Protein AF-A0A6B2E2D7-F1 (afdb_monomer_lite)

Structure (mmCIF, N/CA/C/O backbone):
data_AF-A0A6B2E2D7-F1
#
_entry.id   AF-A0A6B2E2D7-F1
#
loop_
_atom_site.group_PDB
_atom_site.id
_atom_site.type_symbol
_atom_site.label_atom_id
_atom_site.label_alt_id
_atom_site.label_comp_id
_atom_site.label_asym_id
_atom_site.label_entity_id
_atom_site.label_seq_id
_atom_site.pdbx_PDB_ins_code
_atom_site.Cartn_x
_atom_site.Cartn_y
_atom_site.Cartn_z
_atom_site.occupancy
_atom_site.B_iso_or_equiv
_atom_site.auth_seq_id
_atom_site.auth_comp_id
_atom_site.auth_asym_id
_atom_site.auth_atom_id
_atom_site.pdbx_PDB_model_num
ATOM 1 N N . GLU A 1 1 ? 11.805 2.595 -38.976 1.00 85.06 1 GLU A N 1
ATOM 2 C CA . GLU A 1 1 ? 10.552 2.888 -38.253 1.00 85.06 1 GLU A CA 1
ATOM 3 C C . GLU A 1 1 ? 10.681 2.339 -36.838 1.00 85.06 1 GLU A C 1
ATOM 5 O O . GLU A 1 1 ? 11.285 1.284 -36.684 1.00 85.06 1 GLU A O 1
ATOM 10 N N . PHE A 1 2 ? 10.221 3.060 -35.814 1.00 92.44 2 PHE A N 1
ATOM 11 C CA . PHE A 1 2 ? 10.324 2.616 -34.420 1.00 92.44 2 PHE A CA 1
ATOM 12 C C . PHE A 1 2 ? 8.941 2.284 -33.873 1.00 92.44 2 PHE A C 1
ATOM 14 O O . PHE A 1 2 ? 7.978 2.990 -34.152 1.00 92.44 2 PHE A O 1
ATOM 21 N N . THR A 1 3 ? 8.859 1.231 -33.063 1.00 94.81 3 THR A N 1
ATOM 22 C CA . THR A 1 3 ? 7.640 0.839 -32.347 1.00 94.81 3 THR A CA 1
ATOM 23 C C . THR A 1 3 ? 7.947 0.729 -30.860 1.00 94.81 3 THR A C 1
ATOM 25 O O . THR A 1 3 ? 8.985 0.199 -30.466 1.00 94.81 3 THR A O 1
ATOM 28 N N . VAL A 1 4 ? 7.045 1.241 -30.024 1.00 96.62 4 VAL A N 1
ATOM 29 C CA . VAL A 1 4 ? 7.161 1.163 -28.565 1.00 96.62 4 VAL A CA 1
ATOM 30 C C . VAL A 1 4 ? 6.606 -0.169 -28.073 1.00 96.62 4 VAL A C 1
ATOM 32 O O . VAL A 1 4 ? 5.462 -0.510 -28.362 1.00 96.62 4 VAL A O 1
ATOM 35 N N . VAL A 1 5 ? 7.381 -0.873 -27.248 1.00 96.12 5 VAL A N 1
ATOM 36 C CA . VAL A 1 5 ? 6.947 -2.089 -26.547 1.00 96.12 5 VAL A CA 1
ATOM 37 C C . VAL A 1 5 ? 6.951 -1.815 -25.044 1.00 96.12 5 VAL A C 1
ATOM 39 O O . VAL A 1 5 ? 7.943 -1.341 -24.495 1.00 96.12 5 VAL A O 1
ATOM 42 N N . ARG A 1 6 ? 5.825 -2.065 -24.368 1.00 96.38 6 ARG A N 1
ATOM 43 C CA . ARG A 1 6 ? 5.688 -1.859 -22.916 1.00 96.38 6 ARG A CA 1
ATOM 44 C C . ARG A 1 6 ? 6.164 -3.090 -22.150 1.00 96.38 6 ARG A C 1
ATOM 46 O O . ARG A 1 6 ? 6.088 -4.205 -22.655 1.00 96.38 6 ARG A O 1
ATOM 53 N N . ASN A 1 7 ? 6.575 -2.887 -20.900 1.00 96.25 7 ASN A N 1
ATOM 54 C CA . ASN A 1 7 ? 6.859 -3.997 -19.994 1.00 96.25 7 ASN A CA 1
ATOM 55 C C . ASN A 1 7 ? 5.583 -4.812 -19.742 1.00 96.25 7 ASN A C 1
ATOM 57 O O . ASN A 1 7 ? 4.541 -4.243 -19.410 1.00 96.25 7 ASN A O 1
ATOM 61 N N . GLY A 1 8 ? 5.688 -6.132 -19.886 1.00 95.94 8 GLY A N 1
ATOM 62 C CA . GLY A 1 8 ? 4.639 -7.072 -19.503 1.00 95.94 8 GLY A CA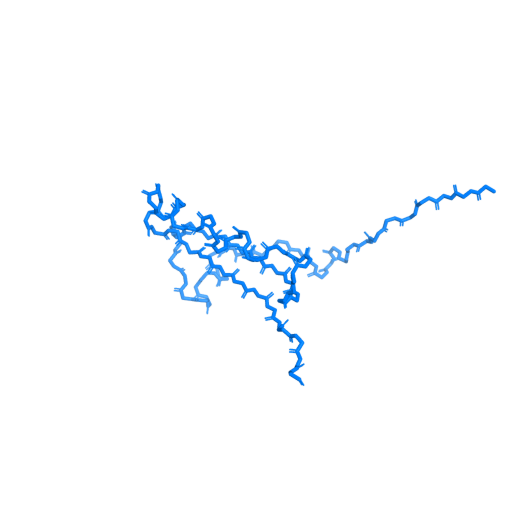 1
ATOM 63 C C . GLY A 1 8 ? 4.661 -7.397 -18.007 1.00 95.94 8 GLY A C 1
ATOM 64 O O . GLY A 1 8 ? 5.605 -7.066 -17.289 1.00 95.94 8 GLY A O 1
ATOM 65 N N . VAL A 1 9 ? 3.615 -8.084 -17.554 1.00 96.00 9 VAL A N 1
ATOM 66 C CA . VAL A 1 9 ? 3.542 -8.735 -16.243 1.00 96.00 9 VAL A CA 1
ATOM 67 C C . VAL A 1 9 ? 3.168 -10.197 -16.463 1.00 96.00 9 VAL A C 1
ATOM 69 O O . VAL A 1 9 ? 2.322 -10.500 -17.300 1.00 96.00 9 VAL A O 1
ATOM 72 N N . ASP A 1 10 ? 3.819 -11.097 -15.735 1.00 96.75 10 ASP A N 1
ATOM 73 C CA . ASP A 1 10 ? 3.488 -12.521 -15.735 1.00 96.75 10 ASP A CA 1
ATOM 74 C C . ASP A 1 10 ? 2.165 -12.739 -14.982 1.00 96.75 10 ASP A C 1
ATOM 76 O O . ASP A 1 10 ? 2.099 -12.576 -13.761 1.00 96.75 10 ASP A O 1
ATOM 80 N N . VAL A 1 11 ? 1.100 -13.060 -15.717 1.00 95.69 11 VAL A N 1
ATOM 81 C CA . VAL A 1 11 ? -0.260 -13.205 -15.171 1.00 95.69 11 VAL A CA 1
ATOM 82 C C . VAL A 1 11 ? -0.486 -14.535 -14.455 1.00 95.69 11 VAL A C 1
ATOM 84 O O . VAL A 1 11 ? -1.368 -14.614 -13.599 1.00 95.69 11 VAL A O 1
ATOM 87 N N . ASP A 1 12 ? 0.333 -15.548 -14.739 1.00 95.25 12 ASP A N 1
ATOM 88 C CA . ASP A 1 12 ? 0.274 -16.836 -14.046 1.00 95.25 12 ASP A CA 1
ATOM 89 C C . ASP A 1 12 ? 0.882 -16.703 -12.648 1.00 95.25 12 ASP A C 1
ATOM 91 O O . ASP A 1 12 ? 0.362 -17.235 -11.659 1.00 95.25 12 ASP A O 1
ATOM 95 N N . ARG A 1 13 ? 1.949 -15.903 -12.544 1.00 95.12 13 ARG A N 1
ATOM 96 C CA . ARG A 1 13 ? 2.579 -15.547 -11.273 1.00 95.12 13 ARG A CA 1
ATOM 97 C C . ARG A 1 13 ? 1.779 -14.511 -10.480 1.00 95.12 13 ARG A C 1
ATOM 99 O O . ARG A 1 13 ? 1.574 -14.692 -9.278 1.00 95.12 13 ARG A O 1
ATOM 106 N N . PHE A 1 14 ? 1.362 -13.408 -11.104 1.00 95.00 14 PHE A N 1
ATOM 107 C CA . PHE A 1 14 ? 0.683 -12.290 -10.436 1.00 95.00 14 PHE A CA 1
ATOM 108 C C . PHE A 1 14 ? -0.829 -12.346 -10.644 1.00 95.00 14 PHE A C 1
ATOM 110 O O . PHE A 1 14 ? -1.418 -11.544 -11.367 1.00 95.00 14 PHE A O 1
ATOM 117 N N . ARG A 1 15 ? -1.462 -13.279 -9.937 1.00 94.25 15 ARG A N 1
ATOM 118 C CA . ARG A 1 15 ? -2.917 -13.450 -9.910 1.00 94.25 15 ARG A CA 1
ATOM 119 C C . ARG A 1 15 ? -3.530 -12.948 -8.609 1.00 94.25 15 ARG A C 1
ATOM 121 O O . ARG A 1 15 ? -2.871 -12.871 -7.571 1.00 94.25 15 ARG A O 1
ATOM 128 N N . THR A 1 16 ? -4.815 -12.621 -8.651 1.00 93.88 16 THR A N 1
ATOM 129 C CA . THR A 1 16 ? -5.562 -12.237 -7.452 1.00 93.88 16 THR A CA 1
ATOM 130 C C . THR A 1 16 ? -5.654 -13.417 -6.480 1.00 93.88 16 THR A C 1
ATOM 132 O O . THR A 1 16 ? -5.947 -14.551 -6.857 1.00 93.88 16 THR A O 1
ATOM 135 N N . GLY A 1 17 ? -5.362 -13.147 -5.207 1.00 93.44 17 GLY A N 1
ATOM 136 C CA . GLY A 1 17 ? -5.468 -14.113 -4.116 1.00 93.44 17 GLY A CA 1
ATOM 137 C C . GLY A 1 17 ? -6.588 -13.763 -3.137 1.00 93.44 17 GLY A C 1
ATOM 138 O O . GLY A 1 17 ? -7.260 -12.737 -3.261 1.00 93.44 17 GLY A O 1
ATOM 139 N N . SER A 1 18 ? -6.757 -14.600 -2.113 1.00 96.62 18 SER A N 1
ATOM 140 C CA . SER A 1 18 ? -7.680 -14.320 -1.010 1.00 96.62 18 SER A CA 1
ATOM 141 C C . SER A 1 18 ? -7.200 -13.121 -0.189 1.00 96.62 18 SER A C 1
ATOM 143 O O . SER A 1 18 ? -6.193 -13.186 0.522 1.00 96.62 18 SER A O 1
ATOM 145 N N . ARG A 1 19 ? -7.965 -12.027 -0.240 1.00 95.00 19 ARG A N 1
ATOM 146 C CA . ARG A 1 19 ? -7.719 -10.828 0.574 1.00 95.00 19 ARG A CA 1
ATOM 147 C C . ARG A 1 19 ? -7.773 -11.134 2.072 1.00 95.00 19 ARG A C 1
ATOM 149 O O . ARG A 1 19 ? -6.946 -10.617 2.817 1.00 95.00 19 ARG A O 1
ATOM 156 N N . ALA A 1 20 ? -8.737 -11.946 2.504 1.00 96.81 20 ALA A N 1
ATOM 157 C CA . ALA A 1 20 ? -8.919 -12.295 3.912 1.00 96.81 20 ALA A CA 1
ATOM 158 C C . ALA A 1 20 ? -7.725 -13.099 4.445 1.00 96.81 20 ALA A C 1
ATOM 160 O O . ALA A 1 20 ? -7.176 -12.765 5.492 1.00 96.81 20 ALA A O 1
ATOM 161 N N . SER A 1 21 ? -7.261 -14.091 3.679 1.00 97.56 21 SER A N 1
ATOM 162 C CA . SER A 1 21 ? -6.114 -14.923 4.059 1.00 97.56 21 SER A CA 1
ATOM 163 C C . SER A 1 21 ? -4.824 -14.106 4.137 1.00 97.56 21 SER A C 1
ATOM 165 O O . SER A 1 21 ? -4.088 -14.225 5.111 1.00 97.56 21 SER A O 1
ATOM 167 N N . ALA A 1 22 ? -4.574 -13.221 3.164 1.00 95.44 22 ALA A N 1
ATOM 168 C CA . ALA A 1 22 ? -3.405 -12.341 3.186 1.00 95.44 22 ALA A CA 1
ATOM 169 C C . ALA A 1 22 ? -3.421 -11.383 4.388 1.00 95.44 22 ALA A C 1
ATOM 171 O O . ALA A 1 22 ? -2.399 -11.177 5.035 1.00 95.44 22 ALA A O 1
ATOM 172 N N . ARG A 1 23 ? -4.587 -10.816 4.715 1.00 96.06 23 ARG A N 1
ATOM 173 C CA . ARG A 1 23 ? -4.749 -9.938 5.881 1.00 96.06 23 ARG A CA 1
ATOM 174 C C . ARG A 1 23 ? -4.528 -10.672 7.196 1.00 96.06 23 ARG A C 1
ATOM 176 O O . ARG A 1 23 ? -3.794 -10.165 8.035 1.00 96.06 23 ARG A O 1
ATOM 183 N N . SER A 1 24 ? -5.090 -11.872 7.333 1.00 97.12 24 SER A N 1
ATOM 184 C CA . SER A 1 24 ? -4.880 -12.729 8.502 1.00 97.12 24 SER A CA 1
ATOM 185 C C . SER A 1 24 ? -3.400 -13.069 8.697 1.00 97.12 24 SER A C 1
ATOM 187 O O . SER A 1 24 ? -2.887 -12.882 9.796 1.00 97.12 24 SER A O 1
ATOM 189 N N . LEU A 1 25 ? -2.693 -13.458 7.627 1.00 96.88 25 LEU A N 1
ATOM 190 C CA . LEU A 1 25 ? -1.254 -13.747 7.671 1.00 96.88 25 LEU A CA 1
ATOM 191 C C . LEU A 1 25 ? -0.420 -12.544 8.143 1.00 96.88 25 LEU A C 1
ATOM 193 O O . LEU A 1 25 ? 0.598 -12.717 8.804 1.00 96.88 25 LEU A O 1
ATOM 197 N N . LEU A 1 26 ? -0.850 -11.331 7.798 1.00 95.31 26 LEU A N 1
ATOM 198 C CA . LEU A 1 26 ? -0.158 -10.082 8.121 1.00 95.31 26 LEU A CA 1
ATOM 199 C C . LEU A 1 26 ? -0.664 -9.418 9.415 1.00 95.31 26 LEU A C 1
ATOM 201 O O . LEU A 1 26 ? -0.219 -8.318 9.735 1.00 95.31 26 LEU A O 1
ATOM 205 N N . GLY A 1 27 ? -1.606 -10.037 10.139 1.00 96.12 27 GLY A N 1
ATOM 206 C CA . GLY A 1 27 ? -2.195 -9.465 11.356 1.00 96.12 27 GLY A CA 1
ATOM 207 C C . GLY A 1 27 ? -3.010 -8.185 11.125 1.00 96.12 27 GLY A C 1
ATOM 208 O O . GLY A 1 27 ? -3.148 -7.366 12.030 1.00 96.12 27 GLY A O 1
ATOM 209 N N . ILE A 1 28 ? -3.534 -7.978 9.914 1.00 96.12 28 ILE A N 1
ATOM 210 C CA . ILE A 1 28 ? -4.309 -6.788 9.540 1.00 96.12 28 ILE A CA 1
ATOM 211 C C . ILE A 1 28 ? -5.798 -7.096 9.703 1.00 96.12 28 ILE A C 1
ATOM 213 O O . ILE A 1 28 ? -6.296 -8.058 9.115 1.00 96.12 28 ILE A O 1
ATOM 217 N N . ALA A 1 29 ? -6.534 -6.256 10.439 1.00 95.75 29 ALA A N 1
ATOM 218 C CA . ALA A 1 29 ? -7.975 -6.440 10.594 1.00 95.75 29 ALA A CA 1
ATOM 219 C C . ALA A 1 29 ? -8.696 -6.361 9.227 1.00 95.75 29 ALA A C 1
ATOM 221 O O . ALA A 1 29 ? -8.268 -5.609 8.336 1.00 95.75 29 ALA A O 1
ATOM 222 N N . PRO A 1 30 ? -9.775 -7.130 9.003 1.00 95.31 30 PRO A N 1
ATOM 223 C CA . PRO A 1 30 ? -10.482 -7.141 7.719 1.00 95.31 30 PRO A CA 1
ATOM 224 C C . PRO A 1 30 ? -10.942 -5.748 7.248 1.00 95.31 30 PRO A C 1
ATOM 226 O O . PRO A 1 30 ? -10.873 -5.438 6.054 1.00 95.31 30 PRO A O 1
ATOM 229 N N . GLU A 1 31 ? -11.320 -4.893 8.194 1.00 94.88 31 GLU A N 1
ATOM 230 C CA . GLU A 1 31 ? -11.927 -3.576 8.009 1.00 94.88 31 GLU A CA 1
ATOM 231 C C . GLU A 1 31 ? -10.885 -2.481 7.752 1.00 94.88 31 GLU A C 1
ATOM 233 O O . GLU A 1 31 ? -11.201 -1.493 7.087 1.00 94.88 31 GLU A O 1
ATOM 238 N N . THR A 1 32 ? -9.630 -2.685 8.186 1.00 95.75 32 THR A N 1
ATOM 239 C CA . THR A 1 32 ? -8.547 -1.697 8.080 1.00 95.75 32 THR A CA 1
ATOM 240 C C . THR A 1 32 ? -8.417 -1.171 6.654 1.00 95.75 32 THR A C 1
ATOM 242 O O . THR A 1 32 ? -8.137 -1.930 5.705 1.00 95.75 32 THR A O 1
ATOM 245 N N . ARG A 1 33 ? -8.553 0.147 6.493 1.00 96.56 33 ARG A N 1
ATOM 246 C CA . ARG A 1 33 ? -8.246 0.829 5.233 1.00 96.56 33 ARG A CA 1
ATOM 247 C C . ARG A 1 33 ? -6.739 0.788 4.999 1.00 96.56 33 ARG A C 1
ATOM 249 O O . ARG A 1 33 ? -5.972 1.380 5.740 1.00 96.56 33 ARG A O 1
ATOM 256 N N . LEU A 1 34 ? -6.308 0.051 3.981 1.00 96.50 34 LEU A N 1
ATOM 257 C CA . LEU A 1 34 ? -4.895 -0.229 3.732 1.00 96.50 34 LEU A CA 1
ATOM 258 C C . LEU A 1 34 ? -4.443 0.440 2.433 1.00 96.50 34 LEU A C 1
ATOM 260 O O . LEU A 1 34 ? -4.996 0.142 1.374 1.00 96.50 34 LEU A O 1
ATOM 264 N N . ALA A 1 35 ? -3.413 1.277 2.515 1.00 96.88 35 ALA A N 1
ATOM 265 C CA . ALA A 1 35 ? -2.654 1.764 1.371 1.00 96.88 35 ALA A CA 1
ATOM 266 C C . ALA A 1 35 ? -1.287 1.067 1.346 1.00 96.88 35 ALA A C 1
ATOM 268 O O . ALA A 1 35 ? -0.575 1.063 2.349 1.00 96.88 35 ALA A O 1
ATOM 269 N N . VAL A 1 36 ? -0.914 0.480 0.207 1.00 96.25 36 VAL A N 1
ATOM 270 C CA . VAL A 1 36 ? 0.376 -0.205 0.036 1.00 96.25 36 VAL A CA 1
ATOM 271 C C . VAL A 1 36 ? 1.161 0.453 -1.091 1.00 96.25 36 VAL A C 1
ATOM 273 O O . VAL A 1 36 ? 0.624 0.663 -2.177 1.00 96.25 36 VAL A O 1
ATOM 276 N N . CYS A 1 37 ? 2.438 0.741 -0.854 1.00 96.38 37 CYS A N 1
ATOM 277 C CA . CYS A 1 37 ? 3.381 1.176 -1.880 1.00 96.38 37 CYS A CA 1
ATOM 278 C C . CYS A 1 37 ? 4.515 0.155 -1.989 1.00 96.38 37 CYS A C 1
ATOM 280 O O . CYS A 1 37 ? 5.263 -0.036 -1.033 1.00 96.38 37 CYS A O 1
ATOM 282 N N . VAL A 1 38 ? 4.635 -0.503 -3.147 1.00 95.62 38 VAL A N 1
ATOM 283 C CA . VAL A 1 38 ? 5.659 -1.526 -3.401 1.00 95.62 38 VAL A CA 1
ATOM 284 C C . VAL A 1 38 ? 6.718 -0.983 -4.356 1.00 95.62 38 VAL A C 1
ATOM 286 O O . VAL A 1 38 ? 6.418 -0.568 -5.476 1.00 95.62 38 VAL A O 1
ATOM 289 N N . GLY A 1 39 ? 7.974 -1.010 -3.925 1.00 92.94 39 GLY A N 1
ATOM 290 C CA . GLY A 1 39 ? 9.128 -0.612 -4.721 1.00 92.94 39 GLY A CA 1
ATOM 291 C C . GLY A 1 39 ? 10.300 -0.176 -3.851 1.00 92.94 39 GLY A C 1
ATOM 292 O O . GLY A 1 39 ? 10.141 0.059 -2.656 1.00 92.94 39 GLY A O 1
ATOM 293 N N . ARG A 1 40 ? 11.483 -0.032 -4.465 1.00 93.75 40 ARG A N 1
ATOM 294 C CA . ARG A 1 40 ? 12.672 0.509 -3.782 1.00 93.75 40 ARG A CA 1
ATOM 295 C C . ARG A 1 40 ? 12.340 1.808 -3.043 1.00 93.75 40 ARG A C 1
ATOM 297 O O . ARG A 1 40 ? 11.616 2.653 -3.577 1.00 93.75 40 ARG A O 1
ATOM 304 N N . LEU A 1 41 ? 12.888 1.978 -1.846 1.00 91.69 41 LEU A N 1
ATOM 305 C CA . LEU A 1 41 ? 12.741 3.205 -1.068 1.00 91.69 41 LEU A CA 1
ATOM 306 C C . LEU A 1 41 ? 13.690 4.255 -1.646 1.00 91.69 41 LEU A C 1
ATOM 308 O O . LEU A 1 41 ? 14.851 4.349 -1.267 1.00 91.69 41 LEU A O 1
ATOM 312 N N . ALA A 1 42 ? 13.198 4.998 -2.633 1.00 90.94 42 ALA A N 1
ATOM 313 C CA . ALA A 1 42 ? 13.970 5.971 -3.391 1.00 90.94 42 ALA A CA 1
ATOM 314 C C . ALA A 1 42 ? 13.075 7.150 -3.771 1.00 90.94 42 ALA A C 1
ATOM 316 O O . ALA A 1 42 ? 11.894 6.968 -4.059 1.00 90.94 42 ALA A O 1
ATOM 317 N N . ARG A 1 43 ? 13.644 8.356 -3.870 1.00 88.44 43 ARG A N 1
ATOM 318 C CA . ARG A 1 43 ? 12.889 9.594 -4.146 1.00 88.44 43 ARG A CA 1
ATOM 319 C C . ARG A 1 43 ? 11.974 9.506 -5.373 1.00 88.44 43 ARG A C 1
ATOM 321 O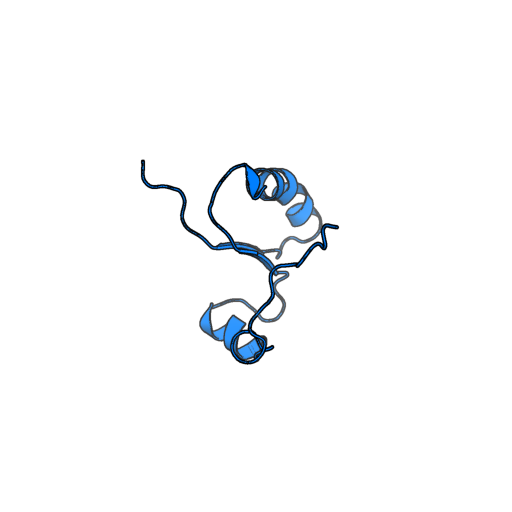 O . ARG A 1 43 ? 10.857 10.008 -5.351 1.00 88.44 43 ARG A O 1
ATOM 328 N N . GLN A 1 44 ? 12.412 8.820 -6.431 1.00 92.19 44 GLN A N 1
ATOM 329 C CA . GLN A 1 44 ? 11.621 8.617 -7.652 1.00 92.19 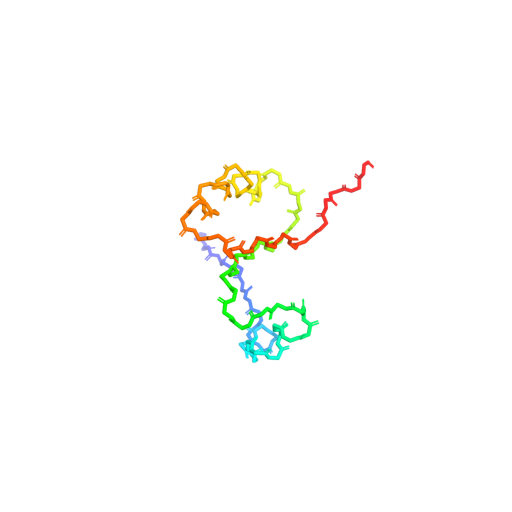44 GLN A CA 1
ATOM 330 C C . GLN A 1 44 ? 10.290 7.879 -7.400 1.00 92.19 44 GLN A C 1
ATOM 332 O O . GLN A 1 44 ? 9.348 8.021 -8.176 1.00 92.19 44 GLN A O 1
ATOM 337 N N . LYS A 1 45 ? 10.204 7.068 -6.341 1.00 91.06 45 LYS A N 1
ATOM 338 C CA . LYS A 1 45 ? 9.026 6.255 -6.022 1.00 91.06 45 LYS A CA 1
ATOM 339 C C . LYS A 1 45 ? 7.991 7.001 -5.174 1.00 91.06 45 LYS A C 1
ATOM 341 O O . LYS A 1 45 ? 6.880 6.501 -5.024 1.00 91.06 45 LYS A O 1
ATOM 346 N N . GLY A 1 46 ? 8.305 8.212 -4.706 1.00 92.25 46 GLY A N 1
ATOM 347 C CA . GLY A 1 46 ? 7.321 9.137 -4.141 1.00 92.25 46 GLY A CA 1
ATOM 348 C C . GLY A 1 46 ? 6.778 8.747 -2.764 1.00 92.25 46 GLY A C 1
ATOM 349 O O . GLY A 1 46 ? 5.713 9.233 -2.379 1.00 92.25 46 GLY A O 1
ATOM 350 N N . GLN A 1 47 ? 7.455 7.862 -2.020 1.00 95.44 47 GLN A N 1
ATOM 351 C CA . GLN A 1 47 ? 7.025 7.494 -0.666 1.00 95.44 47 GLN A CA 1
ATOM 352 C C . GLN A 1 47 ? 7.058 8.690 0.295 1.00 95.44 47 GLN A C 1
ATOM 354 O O . GLN A 1 47 ? 6.234 8.767 1.201 1.00 95.44 47 GLN A O 1
ATOM 359 N N . ASP A 1 48 ? 7.954 9.650 0.064 1.00 94.50 48 ASP A N 1
ATOM 360 C CA . ASP A 1 48 ? 7.995 10.938 0.760 1.00 94.50 48 ASP A CA 1
ATOM 361 C C . ASP A 1 48 ? 6.648 11.668 0.674 1.00 94.50 48 ASP A C 1
ATOM 363 O O . ASP A 1 48 ? 6.105 12.092 1.691 1.00 94.50 48 ASP A O 1
ATOM 367 N N . ARG A 1 49 ? 6.043 11.721 -0.516 1.00 95.88 49 ARG A N 1
ATOM 368 C CA . ARG A 1 49 ? 4.722 12.334 -0.714 1.00 95.88 49 ARG A CA 1
ATOM 369 C C . ARG A 1 49 ? 3.622 11.595 0.039 1.00 95.88 49 ARG A C 1
ATOM 371 O O . ARG A 1 49 ? 2.732 12.245 0.586 1.00 95.88 49 ARG A O 1
ATOM 378 N N . LEU A 1 50 ? 3.679 10.260 0.083 1.00 95.69 50 LEU A N 1
ATOM 379 C CA . LEU A 1 50 ? 2.730 9.458 0.862 1.00 95.69 50 LEU A CA 1
ATOM 380 C C . LEU A 1 50 ? 2.826 9.800 2.349 1.00 95.69 50 LEU A C 1
ATOM 382 O O . LEU A 1 50 ? 1.797 10.024 2.980 1.00 95.69 50 LEU A O 1
ATOM 386 N N . LEU A 1 51 ? 4.044 9.906 2.884 1.00 96.12 51 LEU A N 1
ATOM 387 C CA . LEU A 1 51 ? 4.284 10.278 4.277 1.00 96.12 51 LEU A CA 1
ATOM 388 C C . LEU A 1 51 ? 3.806 11.703 4.578 1.00 96.12 51 LEU A C 1
ATOM 390 O O . LEU A 1 51 ? 3.118 11.909 5.574 1.00 96.12 51 LEU A O 1
ATOM 394 N N . THR A 1 52 ? 4.092 12.672 3.702 1.00 97.62 52 THR A N 1
ATOM 395 C CA . THR A 1 52 ? 3.619 14.058 3.855 1.00 97.62 52 THR A CA 1
ATOM 396 C C . THR A 1 52 ? 2.092 14.154 3.848 1.00 97.62 52 THR A C 1
ATOM 398 O O . THR A 1 52 ? 1.519 14.925 4.615 1.00 97.62 52 THR A O 1
ATOM 401 N N . ALA A 1 53 ? 1.410 13.372 3.008 1.00 97.19 53 ALA A N 1
ATOM 402 C CA . ALA A 1 53 ? -0.050 13.381 2.921 1.00 97.19 53 ALA A CA 1
ATOM 403 C C . ALA A 1 53 ? -0.737 12.586 4.048 1.00 97.19 53 ALA A C 1
ATOM 405 O O . ALA A 1 53 ? -1.912 12.827 4.346 1.00 97.19 53 ALA A O 1
ATOM 406 N N . TRP A 1 54 ? -0.030 11.643 4.678 1.00 98.00 54 TRP A N 1
ATOM 407 C CA . TRP A 1 54 ? -0.621 10.670 5.598 1.00 98.00 54 TRP A CA 1
ATOM 408 C C . TRP A 1 54 ? -1.365 11.274 6.800 1.00 98.00 54 TRP A C 1
ATOM 410 O O . TRP A 1 54 ? -2.453 10.783 7.110 1.00 98.00 54 TRP A O 1
ATOM 420 N N . PRO A 1 55 ? -0.888 12.355 7.453 1.00 97.88 55 PRO A N 1
ATOM 421 C CA . PRO A 1 55 ? -1.627 12.983 8.548 1.00 97.88 55 PRO A CA 1
ATOM 422 C C . PRO A 1 55 ? -3.041 13.427 8.148 1.00 97.88 55 PRO A C 1
ATOM 424 O O . PRO A 1 55 ? -3.990 13.204 8.897 1.00 97.88 55 PRO A O 1
ATOM 427 N N . ARG A 1 56 ? -3.214 13.978 6.937 1.00 98.12 56 ARG A N 1
ATOM 428 C CA . ARG A 1 56 ? -4.532 14.379 6.416 1.00 98.12 56 ARG A CA 1
ATOM 429 C C . ARG A 1 56 ? -5.436 13.169 6.181 1.00 98.12 56 ARG A C 1
ATOM 431 O O . ARG A 1 56 ? -6.632 13.241 6.442 1.00 98.12 56 ARG A O 1
ATOM 438 N N . ILE A 1 57 ? -4.869 12.060 5.708 1.00 97.38 57 ILE A N 1
ATOM 439 C CA . ILE A 1 57 ? -5.608 10.808 5.505 1.00 97.38 57 ILE A CA 1
ATOM 440 C C . ILE A 1 57 ? -6.068 10.253 6.850 1.00 97.38 57 ILE A C 1
ATOM 442 O O . ILE A 1 57 ? -7.244 9.943 6.991 1.00 97.38 57 ILE A O 1
ATOM 446 N N . ARG A 1 58 ? -5.188 10.197 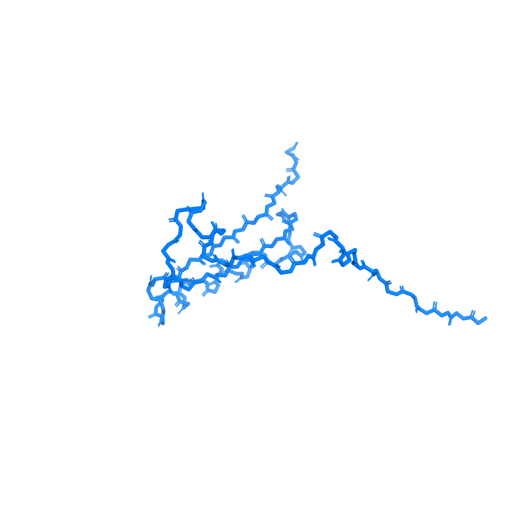7.856 1.00 97.31 58 ARG A N 1
ATOM 447 C CA . ARG A 1 58 ? -5.554 9.725 9.198 1.00 97.31 58 ARG A CA 1
ATOM 448 C C . ARG A 1 58 ? -6.596 10.606 9.881 1.00 97.31 58 ARG A C 1
ATOM 450 O O . ARG A 1 58 ? -7.429 10.080 10.606 1.00 97.31 58 ARG A O 1
ATOM 457 N N . ALA A 1 59 ? -6.591 11.915 9.632 1.00 97.81 59 ALA A N 1
ATOM 458 C CA . ALA A 1 59 ? -7.641 12.802 10.132 1.00 97.81 59 ALA A CA 1
ATOM 459 C C . ALA A 1 59 ? -9.029 12.457 9.555 1.00 97.81 59 ALA A C 1
ATOM 461 O O . ALA A 1 59 ? -10.023 12.549 10.267 1.00 97.81 59 ALA A O 1
ATOM 462 N N . ALA A 1 60 ? -9.100 12.032 8.289 1.00 97.19 60 ALA A N 1
ATOM 463 C CA . ALA A 1 60 ? -10.352 11.620 7.645 1.00 97.19 60 ALA A CA 1
ATOM 464 C C . ALA A 1 60 ? -10.704 10.134 7.870 1.00 97.19 60 ALA A C 1
ATOM 466 O O . ALA A 1 60 ? -11.871 9.759 7.816 1.00 97.19 60 ALA A O 1
ATOM 467 N N . CYS A 1 61 ? -9.699 9.288 8.094 1.00 96.56 61 CYS A N 1
ATOM 468 C CA . CY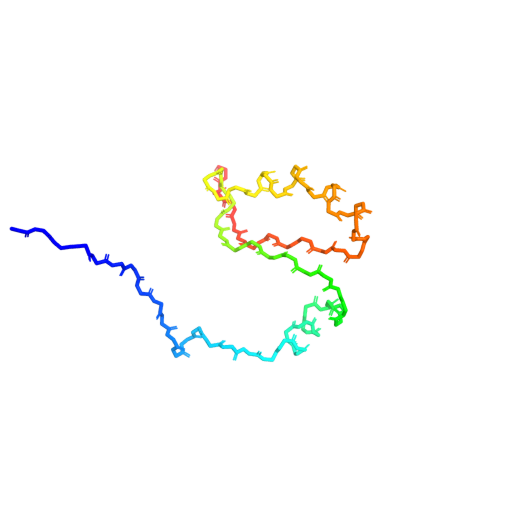S A 1 61 ? -9.808 7.840 8.236 1.00 96.56 61 CYS A CA 1
ATOM 469 C C . CYS A 1 61 ? -8.846 7.365 9.341 1.00 96.56 61 CYS A C 1
ATOM 471 O O . CYS A 1 61 ? -7.706 6.984 9.050 1.00 96.56 61 CYS A O 1
ATOM 473 N N . PRO A 1 62 ? -9.261 7.421 10.618 1.00 94.69 62 PRO A N 1
ATOM 474 C CA . PRO A 1 62 ? -8.361 7.199 11.754 1.00 94.69 62 PRO A CA 1
ATOM 475 C C . PRO A 1 62 ? -7.692 5.819 11.791 1.00 94.69 62 PRO A C 1
ATOM 477 O O . PRO A 1 62 ? -6.575 5.694 12.302 1.00 94.69 62 PRO A O 1
ATOM 480 N N . ASP A 1 63 ? -8.357 4.812 11.224 1.00 93.62 63 ASP A N 1
ATOM 481 C CA . ASP A 1 63 ? -7.933 3.413 11.125 1.00 93.62 63 ASP A CA 1
ATOM 482 C C . ASP A 1 63 ? -7.085 3.111 9.876 1.00 93.62 63 ASP A C 1
ATOM 484 O O . ASP A 1 63 ? -6.707 1.960 9.651 1.00 93.62 63 ASP A O 1
ATOM 488 N N . ALA A 1 64 ? -6.783 4.117 9.046 1.00 97.06 64 ALA A N 1
ATOM 489 C CA . ALA A 1 64 ? -5.983 3.914 7.849 1.00 97.06 64 ALA A CA 1
ATOM 490 C C . ALA A 1 64 ? -4.548 3.478 8.188 1.00 97.06 64 ALA A C 1
ATOM 492 O O . ALA A 1 64 ? -3.855 4.103 8.996 1.00 97.06 64 ALA A O 1
ATOM 493 N N . LEU A 1 65 ? -4.068 2.454 7.480 1.00 97.00 65 LEU A N 1
ATOM 494 C CA . LEU A 1 65 ? -2.717 1.911 7.568 1.00 97.00 65 LEU A CA 1
ATOM 495 C C . LEU A 1 65 ? -1.954 2.132 6.254 1.00 97.00 65 LEU A C 1
ATOM 497 O O . LEU A 1 65 ? -2.441 1.777 5.178 1.00 97.00 65 LEU A O 1
ATOM 501 N N . LEU A 1 66 ? -0.747 2.697 6.352 1.00 97.44 66 LEU A N 1
ATOM 502 C CA . 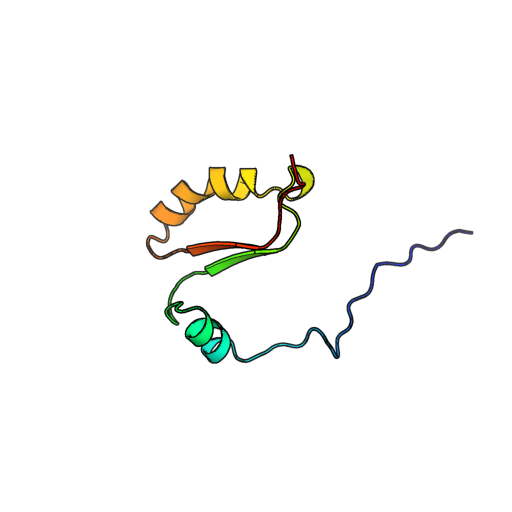LEU A 1 66 ? 0.202 2.825 5.245 1.00 97.44 66 LEU A CA 1
ATOM 503 C C . LEU A 1 66 ? 1.284 1.763 5.396 1.00 97.44 66 LEU A C 1
ATOM 505 O O . LEU A 1 66 ? 1.946 1.706 6.430 1.00 97.44 66 LEU A O 1
ATOM 509 N N . VAL A 1 67 ? 1.496 0.969 4.350 1.00 96.38 67 VAL A N 1
ATOM 510 C CA . VAL A 1 67 ? 2.574 -0.021 4.282 1.00 96.38 67 VAL A CA 1
ATOM 511 C C . VAL A 1 67 ? 3.487 0.307 3.106 1.00 96.38 67 VAL A C 1
ATOM 513 O O . VAL A 1 67 ? 3.051 0.349 1.954 1.00 96.38 67 VAL A O 1
ATOM 516 N N . LEU A 1 68 ? 4.767 0.529 3.395 1.00 96.19 68 LEU A N 1
ATOM 517 C CA . LEU A 1 68 ? 5.817 0.711 2.395 1.00 96.19 68 LEU A CA 1
ATOM 518 C C . LEU A 1 68 ? 6.623 -0.589 2.305 1.00 96.19 68 LEU A C 1
ATOM 520 O O . LEU A 1 68 ? 7.163 -1.046 3.308 1.00 96.19 68 LEU A O 1
ATOM 524 N N . VAL A 1 69 ? 6.681 -1.197 1.120 1.00 95.88 69 VAL A N 1
ATOM 525 C CA . VAL A 1 69 ? 7.338 -2.490 0.885 1.00 95.88 69 VAL A CA 1
ATOM 526 C C . VAL A 1 69 ? 8.500 -2.313 -0.079 1.00 95.88 69 VAL A C 1
ATOM 528 O O . VAL A 1 69 ? 8.306 -2.035 -1.262 1.00 95.88 69 VAL A O 1
ATOM 531 N N . GLY A 1 70 ? 9.708 -2.535 0.420 1.00 92.94 70 GLY A N 1
ATOM 532 C CA . GLY A 1 70 ? 10.936 -2.495 -0.360 1.00 92.94 70 GLY A CA 1
ATOM 533 C C . GLY A 1 70 ? 12.134 -2.168 0.519 1.00 92.94 70 GLY A C 1
ATOM 534 O O . GLY A 1 70 ? 11.980 -1.806 1.682 1.00 92.94 70 GLY A O 1
ATOM 535 N N . ALA A 1 71 ? 13.327 -2.291 -0.050 1.00 90.38 71 ALA A N 1
ATOM 536 C CA . ALA A 1 71 ? 14.563 -1.859 0.586 1.00 90.38 71 ALA A CA 1
ATOM 537 C C . ALA A 1 71 ? 14.995 -0.493 0.036 1.00 90.38 71 ALA A C 1
ATOM 539 O O . ALA A 1 71 ? 14.686 -0.152 -1.114 1.00 90.38 71 ALA A O 1
ATOM 540 N N . GLY A 1 72 ? 15.685 0.284 0.870 1.00 84.69 72 GLY A N 1
ATOM 541 C CA . GLY A 1 72 ? 16.535 1.374 0.396 1.00 84.69 72 GLY A CA 1
ATOM 542 C C . GLY A 1 72 ? 17.830 0.815 -0.183 1.00 84.69 72 GLY A C 1
ATOM 543 O O . GLY A 1 72 ? 18.126 -0.372 -0.028 1.00 84.69 72 GLY A O 1
ATOM 544 N N . ASP A 1 73 ? 18.589 1.668 -0.854 1.00 78.38 73 ASP A N 1
ATOM 545 C CA . ASP A 1 73 ? 19.954 1.312 -1.221 1.00 78.38 73 ASP A CA 1
ATOM 546 C C . ASP A 1 73 ? 20.789 1.198 0.080 1.00 78.38 73 ASP A C 1
ATOM 548 O O . ASP A 1 73 ? 20.497 1.880 1.069 1.00 78.38 73 ASP A O 1
ATOM 552 N N . ALA A 1 74 ? 21.761 0.278 0.121 1.00 59.91 74 ALA A N 1
ATOM 553 C CA . ALA A 1 74 ? 22.693 0.199 1.247 1.00 59.91 74 ALA A CA 1
ATOM 554 C C . ALA A 1 74 ? 23.467 1.531 1.361 1.00 59.91 74 ALA A C 1
ATOM 556 O O . ALA A 1 74 ? 23.683 2.165 0.323 1.00 59.91 74 ALA A O 1
ATOM 557 N N . PRO A 1 75 ? 23.827 1.975 2.580 1.00 61.19 75 PRO A N 1
ATOM 558 C CA . PRO A 1 75 ? 24.642 3.175 2.753 1.00 61.19 75 PRO A CA 1
ATOM 559 C C . PRO A 1 75 ? 25.977 3.084 2.005 1.00 61.19 75 PRO A C 1
ATOM 561 O O . PRO A 1 75 ? 26.499 1.955 1.848 1.00 61.19 75 PRO A O 1
#

Foldseek 3Di:
DDDDDDDDDDDVVDDDDDPVVVCVVVVHDPPQAEDEQEDEPDVVSCVVVVVVCVVVVCVVPVRHDYYYHHYYDDD

pLDDT: mean 93.99, std 6.39, range [59.91, 98.12]

Secondary structure (DSSP, 8-state):
-----PPP--TTTS----HHHHHHHTT--TT--EEEEES-SSGGG-HHHHHHHHHHHHHH-TT-EEEEESPPPP-

Radius of gyration: 16.55 Å; chains: 1; bounding box: 37×31×50 Å

Sequence (75 aa):
EFTVVRNGVDVDRFRTGSRASARSLLGIAPETRLAVCVGRLARQKGQDRLLTAWPRIRAACPDALLVLVGAGDAP